Protein AF-A0A0G4FF95-F1 (afdb_monomer_lite)

pLDDT: mean 71.11, std 19.37, range [40.84, 92.94]

Radius of gyration: 23.45 Å; chains: 1; bounding box: 61×52×43 Å

Structure (mmCIF, N/CA/C/O backbone):
data_AF-A0A0G4FF95-F1
#
_entry.id   AF-A0A0G4FF95-F1
#
loop_
_atom_site.group_PDB
_atom_site.id
_atom_site.type_symbol
_atom_site.label_atom_id
_atom_site.label_alt_id
_atom_site.label_comp_id
_atom_site.label_asym_id
_atom_site.label_entity_id
_atom_site.label_seq_id
_atom_site.pdbx_PDB_ins_code
_atom_site.Cartn_x
_atom_site.Cartn_y
_atom_site.Cartn_z
_atom_site.occupancy
_atom_site.B_iso_or_equiv
_atom_site.auth_seq_id
_atom_site.auth_comp_id
_atom_site.auth_asym_id
_atom_site.auth_atom_id
_atom_site.pdbx_PDB_model_num
ATOM 1 N N . MET A 1 1 ? 23.838 35.891 -26.127 1.00 50.56 1 MET A N 1
ATOM 2 C CA . MET A 1 1 ? 22.819 34.913 -25.705 1.00 50.56 1 MET A CA 1
ATOM 3 C C . MET A 1 1 ? 23.104 33.643 -26.465 1.00 50.56 1 MET A C 1
ATOM 5 O O . MET A 1 1 ? 23.016 33.703 -27.676 1.00 50.56 1 MET A O 1
ATOM 9 N N . GLU A 1 2 ? 23.532 32.583 -25.788 1.00 42.94 2 GLU A N 1
ATOM 10 C CA . GLU A 1 2 ? 23.017 31.218 -25.957 1.00 42.94 2 GLU A CA 1
ATOM 11 C C . GLU A 1 2 ? 23.737 30.356 -24.915 1.00 42.94 2 GLU A C 1
ATOM 13 O O . GLU A 1 2 ? 24.963 30.297 -24.874 1.00 42.94 2 GLU A O 1
ATOM 18 N N . GLN A 1 3 ? 22.966 29.808 -23.981 1.00 46.16 3 GLN A N 1
ATOM 19 C CA . GLN A 1 3 ? 23.446 28.864 -22.985 1.00 46.16 3 GLN A CA 1
ATOM 20 C C . GLN A 1 3 ? 23.204 27.463 -23.537 1.00 46.16 3 GLN A C 1
ATOM 22 O O . GLN A 1 3 ? 22.065 27.130 -23.851 1.00 46.16 3 GLN A O 1
ATOM 27 N N . ALA A 1 4 ? 24.241 26.634 -23.595 1.00 45.00 4 ALA A N 1
ATOM 28 C CA . ALA A 1 4 ? 24.094 25.192 -23.729 1.00 45.00 4 ALA A CA 1
ATOM 29 C C . ALA A 1 4 ? 24.982 24.539 -22.668 1.00 45.00 4 ALA A C 1
ATOM 31 O O . ALA A 1 4 ? 26.174 24.313 -22.864 1.00 45.00 4 ALA A 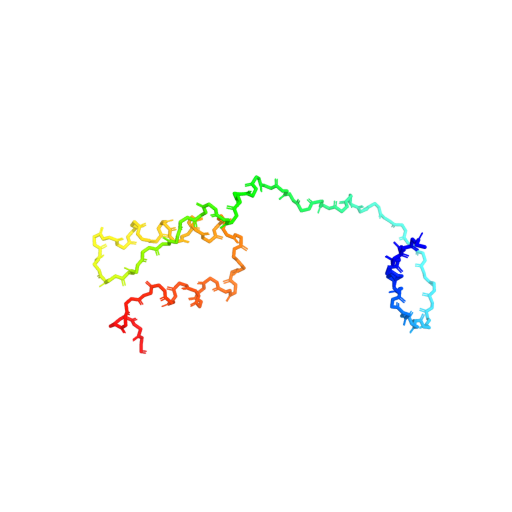O 1
ATOM 32 N N . ALA A 1 5 ? 24.394 24.305 -21.496 1.00 48.62 5 ALA A N 1
ATOM 33 C CA . ALA A 1 5 ? 24.993 23.482 -20.461 1.00 48.62 5 ALA A CA 1
ATOM 34 C C . ALA A 1 5 ? 24.996 22.030 -20.956 1.00 48.62 5 ALA A C 1
ATOM 36 O O . ALA A 1 5 ? 23.976 21.347 -20.892 1.00 48.62 5 ALA A O 1
ATOM 37 N N . VAL A 1 6 ? 26.133 21.561 -21.469 1.00 41.09 6 VAL A N 1
ATOM 38 C CA . VAL A 1 6 ? 26.376 20.126 -21.592 1.00 41.09 6 VAL A CA 1
ATOM 39 C C . VAL A 1 6 ? 26.974 19.681 -20.259 1.00 41.09 6 VAL A C 1
ATOM 41 O O . VAL A 1 6 ? 28.122 19.974 -19.930 1.00 41.09 6 VAL A O 1
ATOM 44 N N . THR A 1 7 ? 26.154 19.041 -19.427 1.00 44.66 7 THR A N 1
ATOM 45 C CA . THR A 1 7 ? 26.662 18.270 -18.292 1.00 44.66 7 THR A CA 1
ATOM 46 C C . THR A 1 7 ? 27.487 17.138 -18.884 1.00 44.66 7 THR A C 1
ATOM 48 O O . THR A 1 7 ? 26.958 16.164 -19.417 1.00 44.66 7 THR A O 1
ATOM 51 N N . VAL A 1 8 ? 28.804 17.318 -18.843 1.00 43.25 8 VAL A N 1
ATOM 52 C CA . VAL A 1 8 ? 29.783 16.261 -19.060 1.00 43.25 8 VAL A CA 1
ATOM 53 C C . VAL A 1 8 ? 29.542 15.235 -17.959 1.00 43.25 8 VAL A C 1
ATOM 55 O O . VAL A 1 8 ? 29.922 15.441 -16.809 1.00 43.25 8 VAL A O 1
ATOM 58 N N . GLN A 1 9 ? 28.856 14.149 -18.308 1.00 45.69 9 GLN A N 1
ATOM 59 C CA . GLN A 1 9 ? 28.847 12.928 -17.515 1.00 45.69 9 GLN A CA 1
ATOM 60 C C . GLN A 1 9 ? 30.299 12.451 -17.449 1.00 45.69 9 GLN A C 1
ATOM 62 O O . GLN A 1 9 ? 30.822 11.879 -18.404 1.00 45.69 9 GLN A O 1
ATOM 67 N N . GLN A 1 10 ? 30.972 12.777 -16.350 1.00 48.31 10 GLN A N 1
ATOM 68 C CA . GLN A 1 10 ? 32.317 12.301 -16.073 1.00 48.31 10 GLN A CA 1
ATOM 69 C C . GLN A 1 10 ? 32.260 10.772 -15.953 1.00 48.31 10 GLN A C 1
ATOM 71 O O . GLN A 1 10 ? 31.478 10.267 -15.142 1.00 48.31 10 GLN A O 1
ATOM 76 N N . PRO A 1 11 ? 33.049 10.010 -16.728 1.00 46.81 11 PRO A N 1
ATOM 77 C CA . PRO A 1 11 ? 33.269 8.617 -16.399 1.00 46.81 11 PRO A CA 1
ATOM 78 C C . PRO A 1 11 ? 34.049 8.571 -15.083 1.00 46.81 11 PRO A C 1
ATOM 80 O O . PRO A 1 11 ? 35.087 9.214 -14.933 1.00 46.81 11 PRO A O 1
ATOM 83 N N . MET A 1 12 ? 33.504 7.841 -14.114 1.00 41.25 12 MET A N 1
ATOM 84 C CA . MET A 1 12 ? 34.195 7.507 -12.878 1.00 41.25 12 MET A CA 1
ATOM 85 C C . MET A 1 12 ? 35.476 6.751 -13.243 1.00 41.25 12 MET A C 1
ATOM 87 O O . MET A 1 12 ? 35.423 5.656 -13.801 1.00 41.25 12 MET A O 1
ATOM 91 N N . ASP A 1 13 ? 36.613 7.382 -12.969 1.00 49.69 13 ASP A N 1
ATOM 92 C CA . ASP A 1 13 ? 37.956 6.852 -13.167 1.00 49.69 13 ASP A CA 1
ATOM 93 C C . ASP A 1 13 ? 38.166 5.672 -12.200 1.00 49.69 13 ASP A C 1
ATOM 95 O O . ASP A 1 13 ? 38.514 5.841 -11.030 1.00 49.69 13 ASP A O 1
ATOM 99 N N . ILE A 1 14 ? 37.845 4.459 -12.656 1.00 50.97 14 ILE A N 1
ATOM 100 C CA . ILE A 1 14 ? 38.181 3.223 -11.949 1.00 50.97 14 ILE A CA 1
ATOM 101 C C . ILE A 1 14 ? 39.587 2.844 -12.398 1.00 50.97 14 ILE A C 1
ATOM 103 O O . ILE A 1 14 ? 39.796 2.145 -13.389 1.00 50.97 14 ILE A O 1
ATOM 107 N N . GLN A 1 15 ? 40.557 3.360 -11.647 1.00 50.19 15 GLN A N 1
ATOM 108 C CA . GLN A 1 15 ? 41.941 2.905 -11.640 1.00 50.19 15 GLN A CA 1
ATOM 109 C C . GLN A 1 15 ? 41.956 1.452 -11.152 1.00 50.19 15 GLN A C 1
ATOM 111 O O . GLN A 1 15 ? 41.973 1.177 -9.954 1.00 50.19 15 GLN A O 1
ATOM 116 N N . GLY A 1 16 ? 41.876 0.521 -12.098 1.00 44.53 16 GLY A N 1
ATOM 117 C CA . GLY A 1 16 ? 42.069 -0.906 -11.884 1.00 44.53 16 GLY A CA 1
ATOM 118 C C . GLY A 1 16 ? 43.355 -1.343 -12.564 1.00 44.53 16 GLY A C 1
ATOM 119 O O . GLY A 1 16 ? 43.346 -1.734 -13.728 1.00 44.53 16 GLY A O 1
ATOM 120 N N . ASP A 1 17 ? 44.463 -1.238 -11.840 1.00 54.00 17 ASP A N 1
ATOM 121 C CA . ASP A 1 17 ? 45.709 -1.920 -12.174 1.00 54.00 17 ASP A CA 1
ATOM 122 C C . ASP A 1 17 ? 45.468 -3.442 -12.108 1.00 54.00 17 ASP A C 1
ATOM 124 O O . ASP A 1 17 ? 44.954 -3.937 -11.103 1.00 54.00 17 ASP A O 1
ATOM 128 N N . GLY A 1 18 ? 45.808 -4.186 -13.169 1.00 45.22 18 GLY A N 1
ATOM 129 C CA . GLY A 1 18 ? 45.986 -5.642 -13.074 1.00 45.22 18 GLY A CA 1
ATOM 130 C C . GLY A 1 18 ? 45.226 -6.532 -14.068 1.00 45.22 18 GLY A C 1
ATOM 131 O O . GLY A 1 18 ? 44.157 -7.047 -13.775 1.00 45.22 18 GLY A O 1
ATOM 132 N N . MET A 1 19 ? 45.922 -6.842 -15.166 1.00 44.66 19 MET A N 1
ATOM 133 C CA . MET A 1 19 ? 45.959 -8.125 -15.897 1.00 44.66 19 MET A CA 1
ATOM 134 C C . MET A 1 19 ? 44.789 -8.579 -16.797 1.00 44.66 19 MET A C 1
ATOM 136 O O . MET A 1 19 ? 43.687 -8.927 -16.390 1.00 44.66 19 MET A O 1
ATOM 140 N N . LEU A 1 20 ? 45.177 -8.705 -18.068 1.00 60.56 20 LEU A N 1
ATOM 141 C CA . LEU A 1 20 ? 44.579 -9.440 -19.178 1.00 60.56 20 LEU A CA 1
ATOM 142 C C . LEU A 1 20 ? 44.348 -10.922 -18.840 1.00 60.56 20 LEU A C 1
ATOM 144 O O . LEU A 1 20 ? 45.317 -11.587 -18.503 1.00 60.56 20 LEU A O 1
ATOM 148 N N . PHE A 1 21 ? 43.157 -11.468 -19.107 1.00 44.78 21 PHE A N 1
ATOM 149 C CA . PHE A 1 21 ? 43.013 -12.823 -19.660 1.00 44.78 21 PHE A CA 1
ATOM 150 C C . PHE A 1 21 ? 41.782 -12.901 -20.567 1.00 44.78 21 PHE A C 1
ATOM 152 O O . PHE A 1 21 ? 40.666 -12.575 -20.172 1.00 44.78 21 PHE A O 1
ATOM 159 N N . GLY A 1 22 ? 42.020 -13.325 -21.809 1.00 56.41 22 GLY A N 1
ATOM 160 C CA . GLY A 1 22 ? 40.980 -13.673 -22.765 1.00 56.41 22 GLY A CA 1
ATOM 161 C C . GLY A 1 22 ? 40.297 -14.996 -22.418 1.00 56.4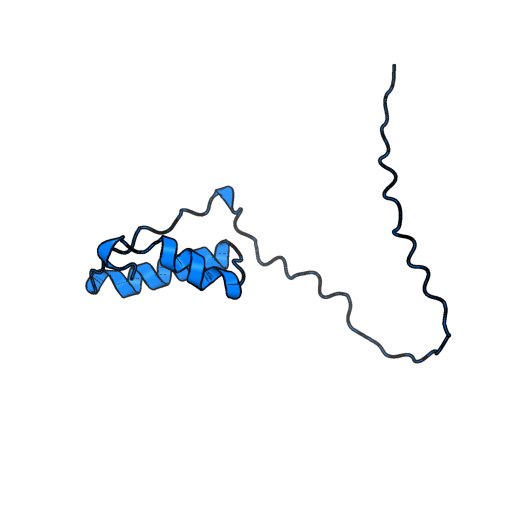1 22 GLY A C 1
ATOM 162 O O . GLY A 1 22 ? 40.886 -15.882 -21.805 1.00 56.41 22 GLY A O 1
ATOM 163 N N . GLY A 1 23 ? 39.056 -15.130 -22.872 1.00 40.84 23 GLY A N 1
ATOM 164 C CA . GLY A 1 23 ? 38.272 -16.356 -22.801 1.00 40.84 23 GLY A CA 1
ATOM 165 C C . GLY A 1 23 ? 36.885 -16.070 -23.351 1.00 40.84 23 GLY A C 1
ATOM 166 O O . GLY A 1 23 ? 36.098 -15.380 -22.715 1.00 40.84 23 GLY A O 1
ATOM 167 N N . GLY A 1 24 ? 36.619 -16.508 -24.581 1.00 54.91 24 GLY A N 1
ATOM 168 C CA . GLY A 1 24 ? 35.315 -16.316 -25.206 1.00 54.91 24 GLY A CA 1
ATOM 169 C C . GLY A 1 24 ? 34.221 -17.084 -24.476 1.00 54.91 24 GLY A C 1
ATOM 170 O O . GLY A 1 24 ? 34.501 -18.116 -23.881 1.00 54.91 24 GLY A O 1
ATOM 171 N N . GLN A 1 25 ? 32.985 -16.602 -24.586 1.00 49.16 25 GLN A N 1
ATOM 172 C CA . GLN A 1 25 ? 31.763 -17.406 -24.568 1.00 49.16 25 GLN A CA 1
ATOM 173 C C . GLN A 1 25 ? 30.570 -16.489 -24.834 1.00 49.16 25 GLN A C 1
ATOM 175 O O . GLN A 1 25 ? 30.455 -15.414 -24.250 1.00 49.16 25 GLN A O 1
ATOM 180 N N . GLY A 1 26 ? 29.702 -16.905 -25.758 1.00 52.47 26 GLY A N 1
ATOM 181 C CA . GLY A 1 26 ? 28.433 -16.238 -26.010 1.00 52.47 26 GLY A CA 1
ATOM 182 C C . GLY A 1 26 ? 27.639 -16.111 -24.713 1.00 52.47 26 GLY A C 1
ATOM 183 O O . GLY A 1 26 ? 27.376 -17.101 -24.037 1.00 52.47 26 GLY A O 1
ATOM 184 N N . GLY A 1 27 ? 27.270 -14.884 -24.380 1.00 44.28 27 GLY A N 1
ATOM 185 C CA . GLY A 1 27 ? 26.375 -14.556 -23.285 1.00 44.28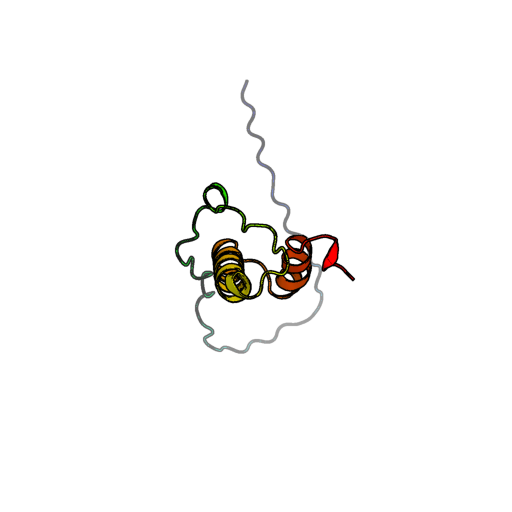 27 GLY A CA 1
ATOM 186 C C . GLY A 1 27 ? 25.321 -13.621 -23.844 1.00 44.28 27 GLY A C 1
ATOM 187 O O . GLY A 1 27 ? 25.667 -12.655 -24.516 1.00 44.28 27 GLY A O 1
ATOM 188 N N . LEU A 1 28 ? 24.065 -14.006 -23.637 1.00 54.53 28 LEU A N 1
ATOM 189 C CA . LEU A 1 28 ? 22.809 -13.392 -24.075 1.00 54.53 28 LEU A CA 1
ATOM 190 C C . LEU A 1 28 ? 22.871 -11.856 -24.215 1.00 54.53 28 LEU A C 1
ATOM 192 O O . LEU A 1 28 ? 23.565 -11.214 -23.421 1.00 54.53 28 LEU A O 1
ATOM 196 N N . PRO A 1 29 ? 22.107 -11.240 -25.152 1.00 50.66 29 PRO A N 1
ATOM 197 C CA . PRO A 1 29 ? 21.931 -9.788 -25.121 1.00 50.66 29 PRO A CA 1
ATOM 198 C C . PRO A 1 29 ? 21.521 -9.385 -23.699 1.00 50.66 29 PRO A C 1
ATOM 200 O O . PRO A 1 29 ? 20.850 -10.192 -23.039 1.00 50.66 29 PRO A O 1
ATOM 203 N N . PRO A 1 30 ? 21.914 -8.191 -23.204 1.00 57.94 30 PRO A N 1
ATOM 204 C CA . PRO A 1 30 ? 21.404 -7.707 -21.930 1.00 57.94 30 PRO A CA 1
ATOM 205 C C . PRO A 1 30 ? 19.898 -7.884 -22.016 1.00 57.94 30 PRO A C 1
ATOM 207 O O . PRO A 1 30 ? 19.288 -7.353 -22.946 1.00 57.94 30 PRO A O 1
ATOM 210 N N . GLN A 1 31 ? 19.339 -8.746 -21.162 1.00 55.59 31 GLN A N 1
ATOM 211 C CA . GLN A 1 31 ? 17.901 -8.921 -21.072 1.00 55.59 31 GLN A CA 1
ATOM 212 C C . GLN A 1 31 ? 17.408 -7.529 -20.725 1.00 55.59 31 GLN A C 1
ATOM 214 O O . GLN A 1 31 ? 17.547 -7.081 -19.586 1.00 55.59 31 GLN A O 1
ATOM 219 N N . ALA A 1 32 ? 16.990 -6.790 -21.757 1.00 55.16 32 ALA A N 1
ATOM 220 C CA . ALA A 1 32 ? 16.349 -5.511 -21.598 1.00 55.16 32 ALA A CA 1
ATOM 221 C C . ALA A 1 32 ? 15.279 -5.787 -20.550 1.00 55.16 32 ALA A C 1
ATOM 223 O O . ALA A 1 32 ? 14.578 -6.791 -20.720 1.00 55.16 32 ALA A O 1
ATOM 224 N N . PRO A 1 33 ? 15.229 -5.022 -19.444 1.00 55.88 33 PRO A N 1
ATOM 225 C CA . PRO A 1 33 ? 14.233 -5.270 -18.418 1.00 55.88 33 PRO A CA 1
ATOM 226 C C . PRO A 1 33 ? 12.917 -5.351 -19.166 1.00 55.88 33 PRO A C 1
ATOM 228 O O . PRO A 1 33 ? 12.577 -4.396 -19.866 1.00 55.88 33 PRO A O 1
ATOM 231 N N . GLU A 1 34 ? 12.291 -6.532 -19.159 1.00 56.59 34 GLU A N 1
ATOM 232 C CA . GLU A 1 34 ? 11.041 -6.752 -19.864 1.00 56.59 34 GLU A CA 1
ATOM 233 C C . GLU A 1 34 ? 10.126 -5.656 -19.351 1.00 56.59 34 GLU A C 1
ATOM 235 O O . GLU A 1 34 ? 9.723 -5.668 -18.186 1.00 56.59 34 GLU A O 1
ATOM 240 N N . ILE A 1 35 ? 9.888 -4.638 -20.180 1.00 54.00 35 ILE A N 1
ATOM 241 C CA . ILE A 1 35 ? 8.963 -3.566 -19.857 1.00 54.00 35 ILE A CA 1
ATOM 242 C C . ILE A 1 35 ? 7.596 -4.203 -20.060 1.00 54.00 35 ILE A C 1
ATOM 244 O O . ILE A 1 35 ? 6.919 -3.988 -21.059 1.00 54.00 35 ILE A O 1
ATOM 248 N N . ARG A 1 36 ? 7.238 -5.085 -19.122 1.00 59.50 36 ARG A N 1
ATOM 249 C CA . ARG A 1 36 ? 5.869 -5.509 -18.877 1.00 59.50 36 ARG A CA 1
ATOM 250 C C . ARG A 1 36 ? 5.126 -4.197 -18.719 1.00 59.50 36 ARG A C 1
ATOM 252 O O . ARG A 1 36 ? 5.571 -3.402 -17.895 1.00 59.50 36 ARG A O 1
ATOM 259 N N . GLU A 1 37 ? 4.135 -3.947 -19.575 1.00 57.88 37 GLU A N 1
ATOM 260 C CA . GLU A 1 37 ? 3.344 -2.711 -19.641 1.00 57.88 37 GLU A CA 1
ATOM 261 C C . GLU A 1 37 ? 3.212 -2.093 -18.243 1.00 57.88 37 GLU A C 1
ATOM 263 O O . GLU A 1 37 ? 2.422 -2.547 -17.416 1.00 57.88 37 GLU A O 1
ATOM 268 N N . GLN A 1 38 ? 4.095 -1.140 -17.922 1.00 56.69 38 GLN A N 1
ATOM 269 C CA . GLN A 1 38 ? 4.118 -0.569 -16.587 1.00 56.69 38 GLN A CA 1
ATOM 270 C C . GLN A 1 38 ? 2.897 0.323 -16.534 1.00 56.69 38 GLN A C 1
ATOM 272 O O . GLN A 1 38 ? 2.863 1.358 -17.206 1.00 56.69 38 GLN A O 1
ATOM 277 N N . VAL A 1 39 ? 1.890 -0.078 -15.755 1.00 60.16 39 VAL A N 1
ATOM 278 C CA . VAL A 1 39 ? 0.793 0.824 -15.426 1.00 60.16 39 VAL A CA 1
ATOM 279 C C . VAL A 1 39 ? 1.447 2.091 -14.880 1.00 60.16 39 VAL A C 1
ATOM 281 O O . VAL A 1 39 ? 2.253 1.998 -13.946 1.00 60.16 39 VAL A O 1
ATOM 284 N N . PRO A 1 40 ? 1.170 3.273 -15.462 1.00 58.59 40 PRO A N 1
ATOM 285 C CA . PRO A 1 40 ? 1.716 4.511 -14.950 1.00 58.59 40 PRO A CA 1
ATOM 286 C C . PRO A 1 40 ? 1.397 4.574 -13.462 1.00 58.59 40 PRO A C 1
ATOM 288 O O . PRO A 1 40 ? 0.229 4.599 -13.074 1.00 58.59 40 PRO A O 1
ATOM 291 N N . ARG A 1 41 ? 2.438 4.577 -12.621 1.00 57.91 41 ARG A N 1
ATOM 292 C CA . ARG A 1 41 ? 2.324 4.550 -11.152 1.00 57.91 41 ARG A CA 1
ATOM 293 C C . ARG A 1 41 ? 1.421 5.669 -10.607 1.00 57.91 41 ARG A C 1
ATOM 295 O O . ARG A 1 41 ? 0.942 5.589 -9.486 1.00 57.91 41 ARG A O 1
ATOM 302 N N . THR A 1 42 ? 1.172 6.693 -11.420 1.00 56.38 42 THR A N 1
ATOM 303 C CA . THR A 1 42 ? 0.268 7.824 -11.187 1.00 56.38 42 THR A CA 1
ATOM 304 C C . THR A 1 42 ? -1.226 7.484 -11.260 1.00 56.38 42 THR A C 1
ATOM 306 O O . THR A 1 42 ? -2.029 8.261 -10.757 1.00 56.38 42 THR A O 1
ATOM 309 N N . THR A 1 43 ? -1.612 6.355 -11.864 1.00 66.69 43 THR A N 1
ATOM 310 C CA . THR A 1 43 ? -3.021 5.928 -12.024 1.00 66.69 43 THR A CA 1
ATOM 311 C C . THR A 1 43 ? -3.407 4.815 -11.042 1.00 66.69 43 THR A C 1
ATOM 313 O O . THR A 1 43 ? -4.582 4.480 -10.900 1.00 66.69 43 THR A O 1
ATOM 316 N N . LEU A 1 44 ? -2.429 4.237 -10.340 1.00 74.19 44 LEU A N 1
ATOM 317 C CA . LEU A 1 44 ? -2.664 3.145 -9.407 1.00 74.19 44 LEU A CA 1
ATOM 318 C C . LEU A 1 44 ? -3.307 3.677 -8.117 1.00 74.19 44 LEU A C 1
ATOM 320 O O . LEU A 1 44 ? -2.689 4.423 -7.357 1.00 74.19 44 LEU A O 1
ATOM 324 N N . LYS A 1 45 ? -4.560 3.286 -7.870 1.00 82.94 45 LYS A N 1
ATOM 325 C CA . LYS A 1 45 ? -5.266 3.574 -6.614 1.00 82.94 45 LYS A CA 1
ATOM 326 C C . LYS A 1 45 ? -4.549 2.888 -5.445 1.00 82.94 45 LYS A C 1
ATOM 328 O O . LYS A 1 45 ? -4.144 1.735 -5.569 1.00 82.94 45 LYS A O 1
ATOM 333 N N . ASN A 1 46 ? -4.406 3.574 -4.313 1.00 85.81 46 ASN A N 1
ATOM 334 C CA . ASN A 1 46 ? -3.879 2.933 -3.109 1.00 85.81 46 ASN A CA 1
ATOM 335 C C . ASN A 1 46 ? -4.900 1.940 -2.528 1.00 85.81 46 ASN A C 1
ATOM 337 O O . ASN A 1 46 ? -6.105 2.201 -2.605 1.00 85.81 46 ASN A O 1
ATOM 341 N N . PRO A 1 47 ? -4.430 0.830 -1.934 1.00 87.19 47 PRO A N 1
ATOM 342 C CA . PRO A 1 47 ? -5.285 -0.104 -1.220 1.00 87.19 47 PRO A CA 1
ATOM 343 C C . PRO A 1 47 ? -5.845 0.542 0.053 1.00 87.19 47 PRO A C 1
ATOM 345 O O . PRO A 1 47 ? -5.255 1.465 0.622 1.00 87.19 47 PRO A O 1
ATOM 348 N N . ASP A 1 48 ? -7.003 0.052 0.488 1.00 90.31 48 ASP A N 1
ATOM 349 C CA . ASP A 1 48 ? -7.666 0.523 1.706 1.00 90.31 48 ASP A CA 1
ATOM 350 C C . ASP A 1 48 ? -6.948 0.020 2.972 1.00 90.31 48 ASP A C 1
ATOM 352 O O . ASP A 1 48 ? -6.126 -0.901 2.916 1.00 90.31 48 ASP A O 1
ATOM 356 N N . ILE A 1 49 ? -7.251 0.612 4.129 1.00 92.19 49 ILE A N 1
ATOM 357 C CA . ILE A 1 49 ? -6.699 0.155 5.407 1.00 92.19 49 ILE A CA 1
ATOM 358 C C . ILE A 1 49 ? -7.428 -1.115 5.852 1.00 92.19 49 ILE A C 1
ATOM 360 O O . ILE A 1 49 ? -8.653 -1.151 5.949 1.00 92.19 49 ILE A O 1
ATOM 364 N N . PHE A 1 50 ? -6.679 -2.164 6.183 1.00 92.75 50 PHE A N 1
ATOM 365 C CA . PHE A 1 50 ? -7.271 -3.377 6.723 1.00 92.75 50 PHE A CA 1
ATOM 366 C C . PHE A 1 50 ? -7.683 -3.189 8.178 1.00 92.75 50 PHE A C 1
ATOM 368 O O . PHE A 1 50 ? -6.845 -2.973 9.054 1.00 92.75 50 PHE A O 1
ATOM 375 N N . THR A 1 51 ? -8.979 -3.346 8.433 1.00 91.56 51 THR A N 1
ATOM 376 C CA . THR A 1 51 ? -9.588 -3.169 9.755 1.00 91.56 51 THR A CA 1
ATOM 377 C C . THR A 1 51 ? -9.725 -4.457 10.565 1.00 91.56 51 THR A C 1
ATOM 379 O O . THR A 1 51 ? -10.259 -4.416 11.667 1.00 91.56 51 THR A O 1
ATOM 382 N N . GLY A 1 52 ? -9.265 -5.605 10.055 1.00 87.69 52 GLY A N 1
ATOM 383 C CA . GLY A 1 52 ? -9.328 -6.882 10.787 1.00 87.69 52 GLY A CA 1
ATOM 384 C C . GLY A 1 52 ? -10.589 -7.702 10.523 1.00 87.69 52 GLY A C 1
ATOM 385 O O . GLY A 1 52 ? -10.746 -8.789 11.071 1.00 87.69 52 GLY A O 1
ATOM 386 N N . VAL A 1 53 ? -11.486 -7.217 9.659 1.00 92.38 53 VAL A N 1
ATOM 387 C CA . VAL A 1 53 ? -12.697 -7.946 9.265 1.00 92.38 53 VAL A CA 1
ATOM 388 C C . VAL A 1 53 ? -12.319 -9.111 8.350 1.00 92.38 53 VAL A C 1
ATOM 390 O O . VAL A 1 53 ? -11.966 -8.903 7.188 1.00 92.38 53 VAL A O 1
ATOM 393 N N . TRP A 1 54 ? -12.424 -10.338 8.867 1.00 87.75 54 TRP A N 1
ATOM 394 C CA . TRP A 1 54 ? -12.030 -11.563 8.159 1.00 87.75 54 TRP A CA 1
ATOM 395 C C . TRP A 1 54 ? -12.722 -11.730 6.800 1.00 87.75 54 TRP A C 1
ATOM 397 O O . TRP A 1 54 ? -12.067 -12.042 5.813 1.00 87.75 54 TRP A O 1
ATOM 407 N N . GLU A 1 55 ? -14.017 -11.412 6.708 1.00 91.88 55 GLU A N 1
ATOM 408 C CA . GLU A 1 55 ? -14.796 -11.470 5.456 1.00 91.88 55 GLU A CA 1
ATOM 409 C C . GLU A 1 55 ? -14.229 -10.572 4.339 1.00 91.88 55 GLU A C 1
ATOM 411 O O . GLU A 1 55 ? -14.506 -10.784 3.162 1.00 91.88 55 GLU A O 1
ATOM 416 N N . LYS A 1 56 ? -13.429 -9.557 4.695 1.00 89.12 56 LYS A N 1
ATOM 417 C CA . LYS A 1 56 ? -12.759 -8.650 3.753 1.00 89.12 56 LYS A CA 1
ATOM 418 C C . LYS A 1 56 ? -11.272 -8.958 3.576 1.00 89.12 56 LYS A C 1
ATOM 420 O O . LYS A 1 56 ? -10.641 -8.344 2.719 1.00 89.12 56 LYS A O 1
ATOM 425 N N . ALA A 1 57 ? -10.712 -9.886 4.353 1.00 89.12 57 ALA A N 1
ATOM 426 C CA . ALA A 1 57 ? -9.281 -10.175 4.366 1.00 89.12 57 ALA A CA 1
ATOM 427 C C . ALA A 1 57 ? -8.794 -10.705 3.015 1.00 89.12 57 ALA A C 1
ATOM 429 O O . ALA A 1 57 ? -7.827 -10.184 2.473 1.00 89.12 57 ALA A O 1
ATOM 430 N N . GLU A 1 58 ? -9.503 -11.668 2.422 1.00 92.94 58 GLU A N 1
ATOM 431 C CA . GLU A 1 58 ? -9.137 -12.234 1.114 1.00 92.94 58 GLU A CA 1
ATOM 432 C C . GLU A 1 58 ? -9.118 -11.166 0.016 1.00 92.94 58 GLU A C 1
ATOM 434 O O . GLU A 1 58 ? -8.183 -11.080 -0.789 1.00 92.94 58 GLU A O 1
ATOM 439 N N . ARG A 1 59 ? -10.138 -10.299 0.018 1.00 92.44 59 ARG A N 1
ATOM 440 C CA . ARG A 1 59 ? -10.237 -9.200 -0.939 1.00 92.44 59 ARG A CA 1
ATOM 441 C C . ARG A 1 59 ? -9.105 -8.198 -0.753 1.00 92.44 59 ARG A C 1
ATOM 443 O O . ARG A 1 59 ? -8.494 -7.793 -1.735 1.00 92.44 59 ARG A O 1
ATOM 450 N N . TRP A 1 60 ? -8.820 -7.825 0.491 1.00 92.31 60 TRP A N 1
ATOM 451 C CA . TRP A 1 60 ? -7.742 -6.899 0.815 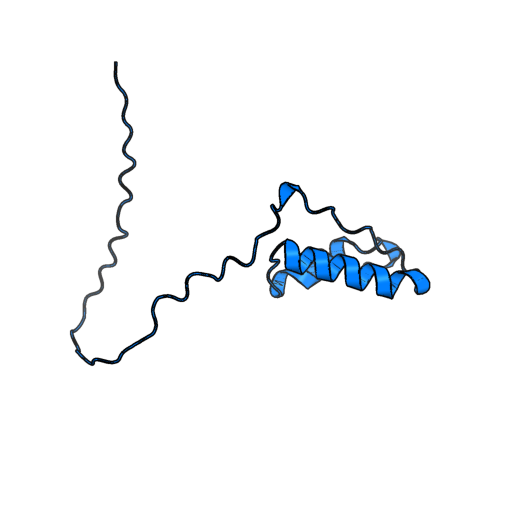1.00 92.31 60 TRP A CA 1
ATOM 452 C C . TRP A 1 60 ? -6.365 -7.459 0.433 1.00 92.31 60 TRP A C 1
ATOM 454 O O . TRP A 1 60 ? -5.572 -6.746 -0.175 1.00 92.31 60 TRP A O 1
ATOM 464 N N . CYS A 1 61 ? -6.108 -8.744 0.695 1.00 90.12 61 CYS A N 1
ATOM 465 C CA . CYS A 1 61 ? -4.879 -9.418 0.272 1.00 90.12 61 CYS A CA 1
ATOM 466 C C . CYS A 1 61 ? -4.708 -9.398 -1.252 1.00 90.12 61 CYS A C 1
ATOM 468 O O . CYS A 1 61 ? -3.605 -9.190 -1.744 1.00 90.12 61 CYS A O 1
ATOM 470 N N . THR A 1 62 ? -5.793 -9.573 -2.007 1.00 91.62 62 THR A N 1
ATOM 471 C CA . THR A 1 62 ? -5.734 -9.514 -3.474 1.00 91.62 62 THR A CA 1
ATOM 472 C C . THR A 1 62 ? -5.482 -8.087 -3.974 1.00 91.62 62 THR A C 1
ATOM 474 O O . THR A 1 62 ? -4.633 -7.888 -4.836 1.00 91.62 62 THR A O 1
ATOM 477 N N . ASP A 1 63 ? -6.178 -7.082 -3.424 1.00 90.19 63 ASP A N 1
ATOM 478 C CA . ASP A 1 63 ? -5.980 -5.671 -3.802 1.00 90.19 63 ASP A CA 1
ATOM 479 C C . ASP A 1 63 ? -4.557 -5.182 -3.441 1.00 90.19 63 ASP A C 1
ATOM 481 O O . ASP A 1 63 ? -3.967 -4.419 -4.205 1.00 90.19 63 ASP A O 1
ATOM 485 N N . ILE A 1 64 ? -3.970 -5.624 -2.318 1.00 90.62 64 ILE A N 1
ATOM 486 C CA . ILE A 1 64 ? -2.603 -5.227 -1.942 1.00 90.62 64 ILE A CA 1
ATOM 487 C C . ILE A 1 64 ? -1.533 -5.926 -2.792 1.00 90.62 64 ILE A C 1
ATOM 489 O O . ILE A 1 64 ? -0.533 -5.298 -3.138 1.00 90.62 64 ILE A O 1
ATOM 493 N N . ASP A 1 65 ? -1.743 -7.194 -3.156 1.00 89.94 65 ASP A N 1
ATOM 494 C CA . ASP A 1 65 ? -0.841 -7.943 -4.039 1.00 89.94 65 ASP A CA 1
ATOM 495 C C . ASP A 1 65 ? -0.828 -7.351 -5.455 1.00 89.94 65 ASP A C 1
ATOM 497 O O . ASP A 1 65 ? 0.240 -7.025 -5.980 1.00 89.94 65 ASP A O 1
ATOM 501 N N . ASP A 1 66 ? -2.012 -7.080 -6.018 1.00 88.75 66 ASP A N 1
ATOM 502 C CA . ASP A 1 66 ? -2.164 -6.372 -7.292 1.00 88.75 66 ASP A CA 1
ATOM 503 C C . ASP A 1 66 ? -1.485 -4.997 -7.238 1.00 88.75 66 ASP A C 1
ATOM 505 O O . ASP A 1 66 ? -0.711 -4.638 -8.129 1.00 88.75 66 ASP A O 1
ATOM 509 N N . TRP A 1 67 ? -1.682 -4.241 -6.154 1.00 89.75 67 TRP A N 1
ATOM 510 C CA . TRP A 1 67 ? -1.007 -2.959 -5.975 1.00 89.75 67 TRP A CA 1
ATOM 511 C C . TRP A 1 67 ? 0.518 -3.102 -5.966 1.00 89.75 67 TRP A C 1
ATOM 513 O O . TRP A 1 67 ? 1.208 -2.330 -6.632 1.00 89.75 67 TRP A O 1
ATOM 523 N N . PHE A 1 68 ? 1.074 -4.092 -5.264 1.00 89.62 68 PHE A N 1
ATOM 524 C CA . PHE A 1 68 ? 2.518 -4.314 -5.243 1.00 89.62 68 PHE A CA 1
ATOM 525 C C . PHE A 1 68 ? 3.077 -4.715 -6.608 1.00 89.62 68 PHE A C 1
ATOM 527 O O . PHE A 1 68 ? 4.140 -4.209 -6.984 1.00 89.62 68 PHE A O 1
ATOM 534 N N . ALA A 1 69 ? 2.369 -5.575 -7.341 1.00 85.88 69 ALA A N 1
ATOM 535 C CA . ALA A 1 69 ? 2.742 -6.003 -8.683 1.00 85.88 69 ALA A CA 1
ATOM 536 C C . ALA A 1 69 ? 2.747 -4.819 -9.663 1.00 85.88 69 ALA A C 1
ATOM 538 O O . ALA A 1 69 ? 3.735 -4.604 -10.368 1.00 85.88 69 ALA A O 1
ATOM 539 N N . ASN A 1 70 ? 1.697 -3.993 -9.640 1.00 85.94 70 ASN A N 1
ATOM 540 C CA . ASN A 1 70 ? 1.587 -2.799 -10.482 1.00 85.94 70 ASN A CA 1
ATOM 541 C C . ASN A 1 70 ? 2.582 -1.699 -10.079 1.00 85.94 70 ASN A C 1
ATOM 543 O O . ASN A 1 70 ? 3.147 -1.013 -10.930 1.00 85.94 70 ASN A O 1
ATOM 547 N N . ALA A 1 71 ? 2.849 -1.540 -8.782 1.00 83.81 71 ALA A N 1
ATOM 548 C CA . ALA A 1 71 ? 3.842 -0.600 -8.274 1.00 83.81 71 ALA A CA 1
ATOM 549 C C . ALA A 1 71 ? 5.290 -1.102 -8.422 1.00 83.81 71 ALA A C 1
ATOM 551 O O . ALA A 1 71 ? 6.207 -0.348 -8.089 1.00 83.81 71 ALA A O 1
ATOM 552 N N . GLN A 1 72 ? 5.495 -2.348 -8.879 1.00 84.56 72 GLN A N 1
ATOM 553 C CA . GLN A 1 72 ? 6.791 -3.041 -8.937 1.00 84.56 72 GLN A CA 1
ATOM 554 C C . GLN A 1 72 ? 7.570 -2.916 -7.623 1.00 84.56 72 GLN A C 1
ATOM 556 O O . GLN A 1 72 ? 8.757 -2.583 -7.581 1.00 84.56 72 GLN A O 1
ATOM 561 N N . THR A 1 73 ? 6.869 -3.121 -6.513 1.00 82.88 73 THR A N 1
ATOM 562 C CA . THR A 1 73 ? 7.478 -2.978 -5.194 1.00 82.88 73 THR A CA 1
ATOM 563 C C . THR A 1 73 ? 8.431 -4.138 -4.940 1.00 82.88 73 THR A C 1
ATOM 565 O O . THR A 1 73 ? 8.048 -5.297 -5.054 1.00 82.88 73 THR A O 1
ATOM 568 N N . ALA A 1 74 ? 9.669 -3.829 -4.551 1.00 88.62 74 ALA A N 1
ATOM 569 C CA . ALA A 1 74 ? 10.640 -4.846 -4.164 1.00 88.62 74 ALA A CA 1
ATOM 570 C C . ALA A 1 74 ? 10.126 -5.679 -2.979 1.00 88.62 74 ALA A C 1
ATOM 572 O O . ALA A 1 74 ? 9.637 -5.112 -1.997 1.00 88.62 74 ALA A O 1
ATOM 573 N N . LEU A 1 75 ? 10.312 -7.002 -3.042 1.00 86.69 75 LEU A N 1
ATOM 574 C CA . LEU A 1 75 ? 9.838 -7.962 -2.036 1.00 86.69 75 LEU A CA 1
ATOM 575 C C . LEU A 1 75 ? 10.260 -7.596 -0.608 1.00 86.69 75 LEU A C 1
ATOM 577 O O . LEU A 1 75 ? 9.453 -7.644 0.318 1.00 86.69 75 LEU A O 1
ATOM 581 N N . GLU A 1 76 ? 11.488 -7.106 -0.448 1.00 91.25 76 GLU A N 1
ATOM 582 C CA . GLU A 1 76 ? 12.043 -6.653 0.833 1.00 91.25 76 GLU A CA 1
ATOM 583 C C . GLU A 1 76 ? 11.251 -5.494 1.466 1.00 91.25 76 GLU A C 1
ATOM 585 O O . GLU A 1 76 ? 11.232 -5.337 2.686 1.00 91.25 76 GLU A O 1
ATOM 590 N N . ARG A 1 77 ? 1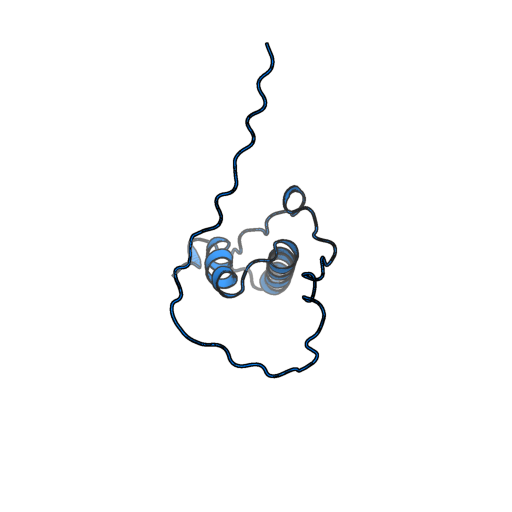0.572 -4.676 0.650 1.00 88.00 77 ARG A N 1
ATOM 591 C CA . ARG A 1 77 ? 9.766 -3.531 1.104 1.00 88.00 77 ARG A CA 1
ATOM 592 C C . ARG A 1 77 ? 8.278 -3.844 1.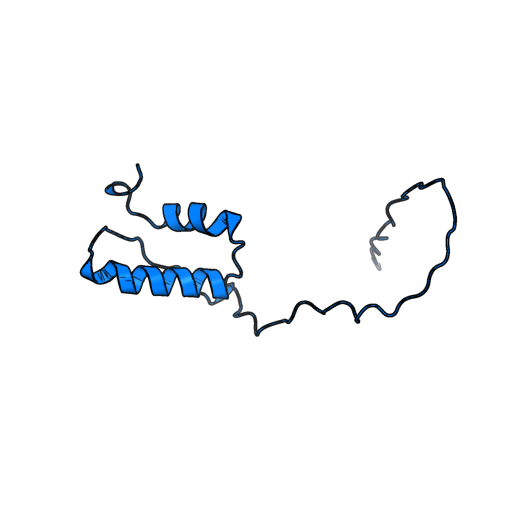212 1.00 88.00 77 ARG A C 1
ATOM 594 O O . ARG A 1 77 ? 7.571 -3.091 1.885 1.00 88.00 77 ARG A O 1
ATOM 601 N N . GLN A 1 78 ? 7.801 -4.928 0.594 1.00 90.56 78 GLN A N 1
ATOM 602 C CA . GLN A 1 78 ? 6.378 -5.277 0.586 1.00 90.56 78 GLN A CA 1
ATOM 603 C C . GLN A 1 78 ? 5.843 -5.457 2.008 1.00 90.56 78 GLN A C 1
ATOM 605 O O . GLN A 1 78 ? 4.835 -4.853 2.354 1.00 90.56 78 GLN A O 1
ATOM 610 N N . LEU A 1 79 ? 6.552 -6.190 2.873 1.00 90.31 79 LEU A N 1
ATOM 611 C CA . LEU A 1 79 ? 6.098 -6.419 4.249 1.00 90.31 79 LEU A CA 1
ATOM 612 C C . LEU A 1 79 ? 5.976 -5.116 5.058 1.00 90.31 79 LEU A C 1
ATOM 614 O O . LEU A 1 79 ? 4.982 -4.909 5.750 1.00 90.31 79 LEU A O 1
ATOM 618 N N . GLY A 1 80 ? 6.967 -4.224 4.971 1.00 91.94 80 GLY A N 1
ATOM 619 C CA . GLY A 1 80 ? 6.943 -2.942 5.687 1.00 91.94 80 GLY A CA 1
ATOM 620 C C . GLY A 1 80 ? 5.808 -2.026 5.217 1.00 91.94 80 GLY A C 1
ATOM 621 O O . GLY A 1 80 ? 5.131 -1.382 6.022 1.00 91.94 80 GLY A O 1
ATOM 622 N N . LEU A 1 81 ? 5.558 -2.014 3.908 1.00 91.06 81 LEU A N 1
ATOM 623 C CA . LEU A 1 81 ? 4.456 -1.264 3.315 1.00 91.06 81 LEU A CA 1
ATOM 624 C C . LEU A 1 81 ? 3.100 -1.877 3.664 1.00 91.06 81 LEU A C 1
ATOM 626 O O . LEU A 1 81 ? 2.212 -1.147 4.092 1.00 91.06 81 LEU A O 1
ATOM 630 N N . ALA A 1 82 ? 2.950 -3.198 3.578 1.00 90.38 82 ALA A N 1
ATOM 631 C CA . ALA A 1 82 ? 1.718 -3.892 3.942 1.00 90.38 82 ALA A CA 1
ATOM 632 C C . ALA A 1 82 ? 1.331 -3.610 5.397 1.00 90.38 82 ALA A C 1
ATOM 634 O O . ALA A 1 82 ? 0.184 -3.273 5.677 1.00 90.38 82 ALA A O 1
ATOM 635 N N . LYS A 1 83 ? 2.314 -3.621 6.309 1.00 90.44 83 LYS A N 1
ATOM 636 C CA . LYS A 1 83 ? 2.110 -3.225 7.708 1.00 90.44 83 LYS A CA 1
ATOM 637 C C . LYS A 1 83 ? 1.590 -1.798 7.845 1.00 90.44 83 LYS A C 1
ATOM 639 O O . LYS A 1 83 ? 0.796 -1.535 8.738 1.00 90.44 83 LYS A O 1
ATOM 644 N N . SER A 1 84 ? 1.987 -0.873 6.972 1.00 90.81 84 SER A N 1
ATOM 645 C CA . SER A 1 84 ? 1.493 0.509 7.012 1.00 90.81 84 SER A CA 1
ATOM 646 C C . SER A 1 84 ? -0.005 0.605 6.706 1.00 90.81 84 SER A C 1
ATOM 648 O O . SER A 1 84 ? -0.666 1.450 7.311 1.00 90.81 84 SER A O 1
ATOM 650 N N . TYR A 1 85 ? -0.535 -0.305 5.883 1.00 90.94 85 TYR A N 1
ATOM 651 C CA . TYR A 1 85 ? -1.959 -0.423 5.545 1.00 90.94 85 TYR A CA 1
ATOM 652 C C . TYR A 1 85 ? -2.786 -1.232 6.558 1.00 90.94 85 TYR A C 1
ATOM 654 O O . TYR A 1 85 ? -3.960 -1.486 6.317 1.00 90.94 85 TYR A O 1
ATOM 662 N N . LEU A 1 86 ? -2.220 -1.623 7.701 1.00 91.94 86 LEU A N 1
ATOM 663 C CA . LEU A 1 86 ? -2.990 -2.194 8.809 1.00 91.94 86 LEU A CA 1
ATOM 664 C C . LEU A 1 86 ? -3.544 -1.088 9.715 1.00 91.94 86 LEU A C 1
ATOM 666 O O . LEU A 1 86 ? -2.868 -0.077 9.968 1.00 91.94 86 LEU A O 1
ATOM 670 N N . SER A 1 87 ? -4.749 -1.305 10.247 1.00 90.38 87 SER A N 1
ATOM 671 C CA . SER A 1 87 ? -5.298 -0.480 11.323 1.00 90.38 87 SER A CA 1
ATOM 672 C C . SER A 1 87 ? -4.360 -0.445 12.536 1.00 90.38 87 SER A C 1
ATOM 674 O O . SER A 1 87 ? -3.673 -1.433 12.801 1.00 90.38 87 SER A O 1
ATOM 676 N N . PRO A 1 88 ? -4.341 0.659 13.308 1.00 88.19 88 PRO A N 1
ATOM 677 C CA . PRO A 1 88 ? -3.511 0.781 14.507 1.00 88.19 88 PRO A CA 1
ATOM 678 C C . PRO A 1 88 ? -3.715 -0.358 15.508 1.00 88.19 88 PRO A C 1
ATOM 680 O O . PRO A 1 88 ? -2.755 -0.809 16.105 1.00 88.19 88 PRO A O 1
ATOM 683 N N . GLU A 1 89 ? -4.942 -0.861 15.635 1.00 87.38 89 GLU A N 1
ATOM 684 C CA . GLU A 1 89 ? -5.305 -1.960 16.545 1.00 87.38 89 GLU A CA 1
ATOM 685 C C . GLU A 1 89 ? -4.700 -3.318 16.149 1.00 87.38 89 GLU A C 1
ATOM 687 O O . GLU A 1 89 ? -4.684 -4.246 16.950 1.00 87.38 89 GLU A O 1
ATOM 692 N N . LEU A 1 90 ? -4.224 -3.444 14.907 1.00 86.06 90 LEU A N 1
ATOM 693 C CA . LEU A 1 90 ? -3.585 -4.646 14.361 1.00 86.06 90 LEU A CA 1
ATOM 694 C C . LEU A 1 90 ? -2.071 -4.482 14.204 1.00 86.06 90 LEU A C 1
ATOM 696 O O . LEU A 1 90 ? -1.382 -5.424 13.807 1.00 86.06 90 LEU A O 1
ATOM 700 N N . LYS A 1 91 ? -1.565 -3.271 14.443 1.00 85.06 91 LYS A N 1
ATOM 701 C CA . LYS A 1 91 ? -0.136 -3.001 14.541 1.00 85.06 91 LYS A CA 1
ATOM 702 C C . LYS A 1 91 ? 0.263 -3.350 15.973 1.00 85.06 91 LYS A C 1
ATOM 704 O O . LYS A 1 91 ? -0.288 -2.773 16.901 1.00 85.06 91 LYS A O 1
ATOM 709 N N . ASP A 1 92 ? 1.145 -4.340 16.090 1.00 75.12 92 ASP A N 1
ATOM 710 C CA . ASP A 1 92 ? 1.755 -4.817 17.342 1.00 75.12 92 ASP A CA 1
ATOM 711 C C . ASP A 1 92 ? 2.215 -3.675 18.265 1.00 75.12 92 ASP A C 1
ATOM 713 O O . ASP A 1 92 ? 2.805 -2.697 17.737 1.00 75.12 92 ASP A O 1
#

Secondary structure (DSSP, 8-state):
----------------------------------------TTT-PPPPPB-S-HHHHHHHHHHHHHHHHHTT--HHHHHHHHHHTB-GGG--

Sequence (92 aa):
MEQAAVTVQQPMDIQGDGMLFGGGQGGLPPQAPEIREQVPRTTLKNPDIFTGVWEKAERWCTDIDDWFANAQTALERQLGLAKSYLSPELKD

Organism: NCBI:txid1169474

Foldseek 3Di:
DDDDDDPPPDDDPPPDDDDDDDDDDDDDDPPPPPPPVQDPLVPQDDQAADAPPPVCVVVSVVSLVVNCVNVVPDPVCSVVVNLVSYDPVPND